Protein AF-A0A7Y3AUS0-F1 (afdb_monomer_lite)

pLDDT: mean 86.21, std 8.57, range [61.47, 97.0]

Secondary structure (DSSP, 8-state):
-HHHHHHHHHHHHHHHHTT-------PPPPPTT-EES--SSPEEEEETTEEEEEETTEEEEEETTEEEEEPPPTT---SSPPTT-----

Radius of gyration: 24.84 Å; chains: 1; bounding box: 80×29×31 Å

Sequence (89 aa):
MKSLKLLVITILLIGATSAVTAQRTVKVYPRHGTVVTKLYQPRLVVHKGVNFHFSNGVWYKTRGRKYVVCAAPLGIKVRKLPVGNKVVV

Foldseek 3Di:
DVVVVVVVVVVVVVVVVVVPDPDDDDDDDDDAFDKAQDADPWDWDADPNFTWTDEPNWIWGDDPNITGTHDDDPPGDDPDDHPPDDDDD

Structure (mmCIF, N/CA/C/O backbone):
data_AF-A0A7Y3AUS0-F1
#
_entry.id   AF-A0A7Y3AUS0-F1
#
loop_
_atom_site.group_PDB
_atom_site.id
_atom_site.type_symbol
_atom_site.label_atom_id
_atom_site.label_alt_id
_atom_site.label_comp_id
_atom_site.label_asym_id
_atom_site.label_entity_id
_atom_site.label_seq_id
_atom_site.pdbx_PDB_ins_code
_atom_site.Cartn_x
_atom_site.Cartn_y
_atom_site.Cartn_z
_atom_site.occupancy
_atom_site.B_iso_or_equiv
_atom_site.auth_seq_id
_atom_site.auth_comp_id
_atom_site.auth_asym_id
_atom_site.auth_atom_id
_atom_site.pdbx_PDB_model_num
ATOM 1 N N . MET A 1 1 ? 62.868 14.614 -7.139 1.00 61.47 1 MET A N 1
ATOM 2 C CA . MET A 1 1 ? 61.740 14.215 -8.025 1.00 61.47 1 MET A CA 1
ATOM 3 C C . MET A 1 1 ? 60.951 12.998 -7.535 1.00 61.47 1 MET A C 1
ATOM 5 O O . MET A 1 1 ? 59.749 12.968 -7.755 1.00 61.47 1 MET A O 1
ATOM 9 N N . LYS A 1 2 ? 61.578 11.992 -6.901 1.00 71.56 2 LYS A N 1
ATOM 10 C CA . LYS A 1 2 ? 60.883 10.772 -6.436 1.00 71.56 2 LYS A CA 1
ATOM 11 C C . LYS A 1 2 ? 59.849 11.055 -5.331 1.00 71.56 2 LYS A C 1
ATOM 13 O O . LYS A 1 2 ? 58.724 10.587 -5.424 1.00 71.56 2 LYS A O 1
ATOM 18 N N . SER A 1 3 ? 60.203 11.899 -4.360 1.00 74.75 3 SER A N 1
ATOM 19 C CA . SER A 1 3 ? 59.323 12.333 -3.264 1.00 74.75 3 SER A CA 1
ATOM 20 C C . SER A 1 3 ? 58.118 13.155 -3.736 1.00 74.75 3 SER A C 1
ATOM 22 O O . SER A 1 3 ? 57.016 12.944 -3.252 1.00 74.75 3 SER A O 1
ATOM 24 N N . LEU A 1 4 ? 58.295 14.033 -4.731 1.00 81.88 4 LEU A N 1
ATOM 25 C CA . LEU A 1 4 ? 57.200 14.834 -5.296 1.00 81.88 4 LEU A CA 1
ATOM 26 C C . LEU A 1 4 ? 56.182 13.968 -6.053 1.00 81.88 4 LEU A C 1
ATOM 28 O O . LEU A 1 4 ? 54.982 14.133 -5.875 1.00 81.88 4 LEU A O 1
ATOM 32 N N . LYS A 1 5 ? 56.658 13.001 -6.852 1.00 81.19 5 LYS A N 1
ATOM 33 C CA . LYS A 1 5 ? 55.781 12.030 -7.527 1.00 81.19 5 LYS A CA 1
ATOM 34 C C . LYS A 1 5 ? 54.998 11.190 -6.515 1.00 81.19 5 LYS A C 1
ATOM 36 O O . LYS A 1 5 ? 53.809 10.974 -6.712 1.00 81.19 5 LYS A O 1
ATOM 41 N N . LEU A 1 6 ? 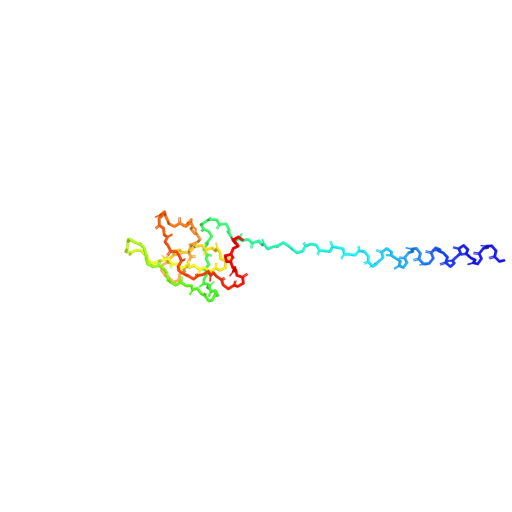55.647 10.774 -5.424 1.00 84.19 6 LEU A N 1
ATOM 42 C CA . LEU A 1 6 ? 55.001 10.027 -4.343 1.00 84.19 6 LEU A CA 1
ATOM 43 C C . LEU A 1 6 ? 53.863 10.838 -3.702 1.00 84.19 6 LEU A C 1
ATOM 45 O O . LEU A 1 6 ? 52.780 10.307 -3.491 1.00 84.19 6 LEU A O 1
ATOM 49 N N . LEU A 1 7 ? 54.094 12.130 -3.459 1.00 88.31 7 LEU A N 1
ATOM 50 C CA . LEU A 1 7 ? 53.130 13.036 -2.829 1.00 88.31 7 LEU A CA 1
ATOM 51 C C . LEU A 1 7 ? 51.917 13.315 -3.737 1.00 88.31 7 LEU A C 1
ATOM 53 O O . LEU A 1 7 ? 50.779 13.343 -3.279 1.00 88.31 7 LEU A O 1
ATOM 57 N N . VAL A 1 8 ? 52.134 13.446 -5.048 1.00 90.38 8 VAL A N 1
ATOM 58 C CA . VAL A 1 8 ? 51.036 13.597 -6.018 1.00 90.38 8 VAL A CA 1
ATOM 59 C C . VAL A 1 8 ? 50.190 12.322 -6.100 1.00 90.38 8 VAL A C 1
ATOM 61 O O . VAL A 1 8 ? 48.965 12.408 -6.142 1.00 90.38 8 VAL A O 1
ATOM 64 N N . ILE A 1 9 ? 50.817 11.141 -6.071 1.00 90.06 9 ILE A N 1
ATOM 65 C CA . ILE A 1 9 ? 50.106 9.854 -6.113 1.00 90.06 9 ILE A CA 1
ATOM 66 C C . ILE A 1 9 ? 49.247 9.656 -4.860 1.00 90.06 9 ILE A C 1
ATOM 68 O O . ILE A 1 9 ? 48.114 9.195 -4.977 1.00 90.06 9 ILE A O 1
ATOM 72 N N . THR A 1 10 ? 49.735 10.021 -3.673 1.00 87.69 10 THR A N 1
ATOM 73 C CA . THR A 1 10 ? 48.954 9.867 -2.435 1.00 87.69 10 THR A CA 1
ATOM 74 C C . THR A 1 10 ? 47.757 10.810 -2.388 1.00 87.69 10 THR A C 1
ATOM 76 O O . THR A 1 10 ? 46.667 10.378 -2.016 1.00 87.69 10 THR A O 1
ATOM 79 N N . ILE A 1 11 ? 47.914 12.061 -2.831 1.00 87.94 11 ILE A N 1
ATOM 80 C CA . ILE A 1 11 ? 46.792 13.005 -2.951 1.00 87.94 11 ILE A CA 1
ATOM 81 C C . ILE A 1 11 ? 45.761 12.491 -3.963 1.00 87.94 11 ILE A C 1
ATOM 83 O O . ILE A 1 11 ? 44.563 12.523 -3.687 1.00 87.94 11 ILE A O 1
ATOM 87 N N . LEU A 1 12 ? 46.216 11.962 -5.103 1.00 85.56 12 LEU A N 1
ATOM 88 C CA . LEU A 1 12 ? 45.337 11.383 -6.119 1.00 85.56 12 LEU A CA 1
ATOM 89 C C . LEU A 1 12 ? 44.562 10.170 -5.576 1.00 85.56 12 LEU A C 1
ATOM 91 O O . LEU A 1 12 ? 43.370 10.030 -5.840 1.00 85.56 12 LEU A O 1
ATOM 95 N N . LEU A 1 13 ? 45.218 9.319 -4.781 1.00 82.56 13 LEU A N 1
ATOM 96 C CA . LEU A 1 13 ? 44.605 8.126 -4.195 1.00 82.56 13 LEU A CA 1
ATOM 97 C C . LEU A 1 13 ? 43.544 8.485 -3.144 1.00 82.56 13 LEU A C 1
ATOM 99 O O . LEU A 1 13 ? 42.476 7.879 -3.121 1.00 82.56 13 LEU A O 1
ATOM 103 N N . ILE A 1 14 ? 43.806 9.497 -2.311 1.00 81.38 14 ILE A N 1
ATOM 104 C CA . ILE A 1 14 ? 42.849 9.994 -1.308 1.00 81.38 14 ILE A CA 1
ATOM 105 C C . ILE A 1 14 ? 41.674 10.718 -1.985 1.00 81.38 14 ILE A C 1
ATOM 107 O O . ILE A 1 14 ? 40.531 10.559 -1.569 1.00 81.38 14 ILE A O 1
ATOM 111 N N . GLY A 1 15 ? 41.927 11.473 -3.057 1.00 76.94 15 GLY A N 1
ATOM 112 C CA . GLY A 1 15 ? 40.867 12.106 -3.849 1.00 76.94 15 GLY A CA 1
ATOM 113 C C . GLY A 1 15 ? 39.973 11.106 -4.591 1.00 76.94 15 GLY A C 1
ATOM 114 O O . GLY A 1 15 ? 38.810 11.399 -4.852 1.00 76.94 15 GLY A O 1
ATOM 115 N N . ALA A 1 16 ? 40.484 9.915 -4.911 1.00 74.50 16 ALA A N 1
ATOM 116 C CA . ALA A 1 16 ? 39.709 8.871 -5.578 1.00 74.50 16 ALA A CA 1
ATOM 117 C C . ALA A 1 16 ? 38.751 8.127 -4.628 1.00 74.50 16 ALA A C 1
ATOM 119 O O . ALA A 1 16 ? 37.686 7.686 -5.062 1.00 74.50 16 ALA A O 1
ATOM 120 N N . THR A 1 17 ? 39.075 7.995 -3.335 1.00 69.88 17 THR A N 1
ATOM 121 C CA . THR A 1 17 ? 38.219 7.261 -2.381 1.00 69.88 17 THR A CA 1
ATOM 122 C C . THR A 1 17 ? 36.945 8.023 -2.012 1.00 69.88 17 THR A C 1
ATOM 124 O O . THR A 1 17 ? 35.921 7.395 -1.744 1.00 69.88 17 THR A O 1
ATOM 127 N N . SER A 1 18 ? 36.949 9.356 -2.076 1.00 64.00 18 SER A N 1
ATOM 128 C CA . SER A 1 18 ? 35.762 10.194 -1.845 1.00 64.00 18 SER A CA 1
ATOM 129 C C . SER A 1 18 ? 34.742 10.160 -2.994 1.00 64.00 18 SER A C 1
ATOM 131 O O . SER A 1 18 ? 33.587 10.532 -2.788 1.00 64.00 18 SER A O 1
ATOM 133 N N . ALA A 1 19 ? 35.114 9.648 -4.174 1.00 64.12 19 ALA A N 1
ATOM 134 C CA . ALA A 1 19 ? 34.204 9.458 -5.308 1.00 64.12 19 ALA A CA 1
ATOM 135 C C . ALA A 1 19 ? 33.419 8.129 -5.259 1.00 64.12 19 ALA A C 1
ATOM 137 O O . ALA A 1 19 ? 32.475 7.937 -6.028 1.00 64.12 19 ALA A O 1
ATOM 138 N N . VAL A 1 20 ? 33.761 7.206 -4.351 1.00 66.25 20 VAL A N 1
ATOM 139 C CA . VAL A 1 20 ? 33.126 5.881 -4.259 1.00 66.25 20 VAL A CA 1
ATOM 140 C C . VAL A 1 20 ? 32.029 5.895 -3.196 1.00 66.25 20 VAL A C 1
ATOM 142 O O . VAL A 1 20 ? 32.153 5.299 -2.130 1.00 66.25 20 VAL A O 1
ATOM 145 N N . THR A 1 21 ? 30.911 6.564 -3.476 1.00 68.12 21 THR A N 1
ATOM 146 C CA . THR A 1 21 ? 29.675 6.348 -2.706 1.00 68.12 21 THR A CA 1
ATOM 147 C C . THR A 1 21 ? 28.632 5.660 -3.582 1.00 68.12 21 THR A C 1
ATOM 149 O O . THR A 1 21 ? 27.770 6.278 -4.196 1.00 68.12 21 THR A O 1
ATOM 152 N N . ALA A 1 22 ? 28.689 4.328 -3.636 1.00 68.31 22 ALA A N 1
ATOM 153 C CA . ALA A 1 22 ? 27.614 3.516 -4.200 1.00 68.31 22 ALA A CA 1
ATOM 154 C C . ALA A 1 22 ? 26.464 3.409 -3.181 1.00 68.31 22 ALA A C 1
ATOM 156 O O . ALA A 1 22 ? 26.281 2.381 -2.528 1.00 68.31 22 ALA A O 1
ATOM 157 N N . GLN A 1 23 ? 25.698 4.484 -2.987 1.00 74.56 23 GLN A N 1
ATOM 158 C CA . GLN A 1 23 ? 24.502 4.416 -2.147 1.00 74.56 23 GLN A CA 1
ATOM 159 C C . GLN A 1 23 ? 23.393 3.657 -2.888 1.00 74.56 23 GLN A C 1
ATOM 161 O O . GLN A 1 23 ? 22.834 4.133 -3.875 1.00 74.56 23 GLN A O 1
ATOM 166 N N . ARG A 1 24 ? 23.052 2.456 -2.407 1.00 71.00 24 ARG A N 1
ATOM 167 C CA . ARG A 1 24 ? 21.919 1.676 -2.922 1.00 71.00 24 ARG A CA 1
ATOM 168 C C . ARG A 1 24 ? 20.629 2.121 -2.234 1.00 71.00 24 ARG A C 1
ATOM 170 O O . ARG A 1 24 ? 20.374 1.751 -1.092 1.00 71.00 24 ARG A O 1
ATOM 177 N N . THR A 1 25 ? 19.780 2.870 -2.931 1.00 80.12 25 THR A N 1
ATOM 178 C CA . THR A 1 25 ? 18.423 3.168 -2.448 1.00 80.12 25 THR A CA 1
ATOM 179 C C . THR A 1 25 ? 17.540 1.925 -2.565 1.00 80.12 25 THR A C 1
ATOM 181 O O . THR A 1 25 ? 17.387 1.360 -3.648 1.00 80.12 25 THR A O 1
ATOM 184 N N . VAL A 1 26 ? 16.931 1.497 -1.456 1.00 81.00 26 VAL A N 1
ATOM 185 C CA . VAL A 1 26 ? 15.959 0.393 -1.437 1.00 81.00 26 VAL A CA 1
ATOM 186 C C . VAL A 1 26 ? 14.568 0.947 -1.162 1.00 81.00 26 VAL A C 1
ATOM 188 O O . VAL A 1 26 ? 14.355 1.704 -0.217 1.00 81.00 26 VAL A O 1
ATOM 191 N N . LYS A 1 27 ? 13.597 0.546 -1.983 1.00 81.94 27 LYS A N 1
ATOM 192 C CA . LYS A 1 27 ? 12.188 0.874 -1.769 1.00 81.94 27 LYS A CA 1
ATOM 193 C C . LYS A 1 27 ? 11.607 -0.051 -0.697 1.00 81.94 27 LYS A C 1
ATOM 195 O O . LYS A 1 27 ? 11.559 -1.262 -0.895 1.00 81.94 27 LYS A O 1
ATOM 200 N N . VAL A 1 28 ? 11.143 0.520 0.414 1.00 85.38 28 VAL A N 1
ATOM 201 C CA . VAL A 1 28 ? 10.509 -0.224 1.513 1.00 85.38 28 VAL A CA 1
ATOM 202 C C . VAL A 1 28 ? 8.992 -0.083 1.422 1.00 85.38 28 VAL A C 1
ATOM 204 O O . VAL A 1 28 ? 8.467 1.026 1.326 1.00 85.38 28 VAL A O 1
ATOM 207 N N . TYR A 1 29 ? 8.285 -1.211 1.458 1.00 86.69 29 TYR A N 1
ATOM 208 C CA . TYR A 1 29 ? 6.825 -1.240 1.505 1.00 86.69 29 TYR A CA 1
ATOM 209 C C . TYR A 1 29 ? 6.323 -1.350 2.952 1.00 86.69 29 TYR A C 1
ATOM 211 O O . TYR A 1 29 ? 7.011 -1.935 3.793 1.00 86.69 29 TYR A O 1
ATOM 219 N N . PRO A 1 30 ? 5.132 -0.809 3.271 1.00 92.25 30 PRO A N 1
ATOM 220 C CA . PRO A 1 30 ? 4.584 -0.919 4.615 1.00 92.25 30 PRO A CA 1
ATOM 221 C C . PRO A 1 30 ? 4.241 -2.376 4.952 1.00 92.25 30 PRO A C 1
ATOM 223 O O . PRO A 1 30 ? 3.890 -3.167 4.073 1.00 92.25 30 PRO A O 1
ATOM 226 N N . ARG A 1 31 ? 4.315 -2.728 6.238 1.00 92.94 31 ARG A N 1
ATOM 227 C CA . ARG A 1 31 ? 3.998 -4.082 6.709 1.00 92.94 31 ARG A CA 1
ATOM 228 C C . ARG A 1 31 ? 2.497 -4.368 6.597 1.00 92.94 31 ARG A C 1
ATOM 230 O O . ARG A 1 31 ? 1.660 -3.465 6.610 1.00 92.94 31 ARG A O 1
ATOM 237 N N . HIS A 1 32 ? 2.146 -5.650 6.518 1.00 93.69 32 HIS A N 1
ATOM 238 C CA . HIS A 1 32 ? 0.751 -6.080 6.565 1.00 93.69 32 HIS A CA 1
ATOM 239 C C . HIS A 1 32 ? 0.080 -5.599 7.862 1.00 93.69 32 HIS A C 1
ATOM 241 O O . HIS A 1 32 ? 0.682 -5.654 8.933 1.00 93.69 32 HIS A O 1
ATOM 247 N N . GLY A 1 33 ? -1.153 -5.100 7.773 1.00 94.38 33 GLY A N 1
ATOM 248 C CA . GLY A 1 33 ? -1.881 -4.526 8.907 1.00 94.38 33 GLY A CA 1
ATOM 249 C C . GLY A 1 33 ? -1.519 -3.076 9.253 1.00 94.38 33 GLY A C 1
ATOM 250 O O . GLY A 1 33 ? -2.224 -2.465 10.057 1.00 94.38 33 GLY A O 1
ATOM 251 N N . THR A 1 34 ? -0.483 -2.482 8.641 1.00 95.88 34 THR A N 1
ATOM 252 C CA . THR A 1 34 ? -0.175 -1.057 8.838 1.00 95.88 34 THR A CA 1
ATOM 253 C C . THR A 1 34 ? -1.364 -0.194 8.415 1.00 95.88 34 THR A C 1
ATOM 255 O O . THR A 1 34 ? -1.936 -0.381 7.339 1.00 95.88 34 THR A O 1
ATOM 258 N N . VAL A 1 35 ? -1.733 0.767 9.264 1.00 95.94 35 VAL A N 1
ATOM 259 C CA . VAL A 1 35 ? -2.816 1.713 8.990 1.00 95.94 35 VAL A CA 1
ATOM 260 C C . VAL A 1 35 ? -2.230 2.993 8.407 1.00 95.94 35 VAL A C 1
ATOM 262 O O . VAL A 1 35 ? -1.395 3.635 9.036 1.00 95.94 35 VAL A O 1
ATOM 265 N N . VAL A 1 36 ? -2.694 3.386 7.226 1.00 95.00 36 VAL A N 1
ATOM 266 C CA . VAL A 1 36 ? -2.301 4.621 6.543 1.00 95.00 36 VAL A CA 1
ATOM 267 C C . VAL A 1 36 ? -3.509 5.534 6.362 1.00 95.00 36 VAL A C 1
ATOM 269 O O . VAL A 1 36 ? -4.645 5.087 6.207 1.00 95.00 36 VAL A O 1
ATOM 272 N N . THR A 1 37 ? -3.277 6.840 6.409 1.00 94.81 37 THR A N 1
ATOM 273 C CA . THR A 1 37 ? -4.336 7.856 6.311 1.00 94.81 37 THR A CA 1
ATOM 274 C C . THR A 1 37 ? -4.546 8.346 4.884 1.00 94.81 37 THR A C 1
ATOM 276 O O . THR A 1 37 ? -5.661 8.708 4.521 1.00 94.81 37 THR A O 1
ATOM 279 N N . LYS A 1 38 ? -3.496 8.327 4.057 1.00 93.00 38 LYS A N 1
ATOM 280 C CA . LYS A 1 38 ? -3.516 8.833 2.684 1.00 93.00 38 LYS A CA 1
ATOM 281 C C . LYS A 1 38 ? -2.896 7.820 1.733 1.00 93.00 38 LYS A C 1
ATOM 283 O O . LYS A 1 38 ? -1.856 7.239 2.028 1.00 93.00 38 LYS A O 1
ATOM 288 N N . LEU A 1 39 ? -3.529 7.653 0.577 1.00 91.81 39 LEU A N 1
ATOM 289 C CA . LEU A 1 39 ? -3.005 6.876 -0.539 1.00 91.81 39 LEU A CA 1
ATOM 290 C C . LEU A 1 39 ? -2.714 7.816 -1.708 1.00 91.81 39 LEU A C 1
ATOM 292 O O . LEU A 1 39 ? -3.485 8.738 -1.974 1.00 91.81 39 LEU A O 1
ATOM 296 N N . TYR A 1 40 ? -1.610 7.577 -2.411 1.00 89.56 40 TYR A N 1
ATOM 297 C CA . TYR A 1 40 ? -1.271 8.315 -3.623 1.00 89.56 40 TYR A CA 1
ATOM 298 C C . TYR A 1 40 ? -1.808 7.566 -4.843 1.00 89.56 40 TYR A C 1
ATOM 300 O O . TYR A 1 40 ? -1.502 6.386 -5.023 1.00 89.56 40 TYR A O 1
ATOM 308 N N . GLN A 1 41 ? -2.638 8.245 -5.641 1.00 89.62 41 GLN A N 1
ATOM 309 C CA . GLN A 1 41 ? -3.261 7.713 -6.862 1.00 89.62 41 GLN A CA 1
ATOM 310 C C . GLN A 1 41 ? -3.808 6.271 -6.709 1.00 89.62 41 GLN A C 1
ATOM 312 O O . GLN A 1 41 ? -3.458 5.391 -7.502 1.00 89.62 41 GLN A O 1
ATOM 317 N N . PRO A 1 42 ? -4.621 5.976 -5.672 1.00 90.94 42 PRO A N 1
ATOM 318 C CA . PRO A 1 42 ? -5.128 4.628 -5.472 1.00 90.94 42 PRO A CA 1
ATOM 319 C C . PRO A 1 42 ? -6.110 4.251 -6.576 1.00 90.94 42 PRO A C 1
ATOM 321 O O . PRO A 1 42 ? -6.939 5.059 -6.998 1.00 90.94 42 PRO A O 1
ATOM 324 N N . ARG A 1 43 ? -6.078 2.986 -6.988 1.00 90.81 43 ARG A N 1
ATOM 325 C CA . ARG A 1 43 ? -7.109 2.418 -7.851 1.00 90.81 43 ARG A CA 1
ATOM 326 C C . ARG A 1 43 ? -8.102 1.620 -7.025 1.00 90.81 43 ARG A C 1
ATOM 328 O O . ARG A 1 43 ? -7.704 0.688 -6.330 1.00 90.81 43 ARG A O 1
ATOM 335 N N . LEU A 1 44 ? -9.381 1.962 -7.136 1.00 91.69 44 LEU A N 1
ATOM 336 C CA . LEU A 1 44 ? -10.455 1.171 -6.553 1.00 91.69 44 LEU A CA 1
ATOM 337 C C . LEU A 1 44 ? -10.632 -0.123 -7.355 1.00 91.69 44 LEU A C 1
ATOM 339 O O . LEU A 1 44 ? -10.782 -0.095 -8.578 1.00 91.69 44 LEU A O 1
ATOM 343 N N . VAL A 1 45 ? -10.617 -1.253 -6.657 1.00 91.69 45 VAL A N 1
ATOM 344 C CA . VAL A 1 45 ? -10.913 -2.572 -7.205 1.00 91.69 45 VAL A CA 1
ATOM 345 C C . VAL A 1 45 ? -11.941 -3.236 -6.302 1.00 91.69 45 VAL A C 1
ATOM 347 O O . VAL A 1 45 ? -11.673 -3.533 -5.139 1.00 91.69 45 VAL A O 1
ATOM 350 N N . VAL A 1 46 ? -13.134 -3.450 -6.843 1.00 91.12 46 VAL A N 1
ATOM 351 C CA . VAL A 1 46 ? -14.228 -4.103 -6.125 1.00 91.12 46 VAL A CA 1
ATOM 352 C C . VAL A 1 46 ? -14.150 -5.601 -6.383 1.00 91.12 46 VAL A C 1
ATOM 354 O O . VAL A 1 46 ? -14.115 -6.036 -7.536 1.00 91.12 46 VAL A O 1
ATOM 357 N N . HIS A 1 47 ? -14.105 -6.398 -5.318 1.00 91.50 47 HIS A N 1
ATOM 358 C CA . HIS A 1 47 ? -14.067 -7.855 -5.416 1.00 91.50 47 HIS A CA 1
ATOM 359 C C . HIS A 1 47 ? -14.918 -8.483 -4.315 1.00 91.50 47 HIS A C 1
ATOM 361 O O . HIS A 1 47 ? -14.731 -8.177 -3.140 1.00 91.50 47 HIS A O 1
ATOM 367 N N . LYS A 1 48 ? -15.860 -9.355 -4.701 1.00 91.50 48 LYS A N 1
ATOM 368 C CA . LYS A 1 48 ? -16.813 -10.014 -3.785 1.00 91.50 48 LYS A CA 1
ATOM 369 C C . LYS A 1 48 ? -17.526 -9.024 -2.84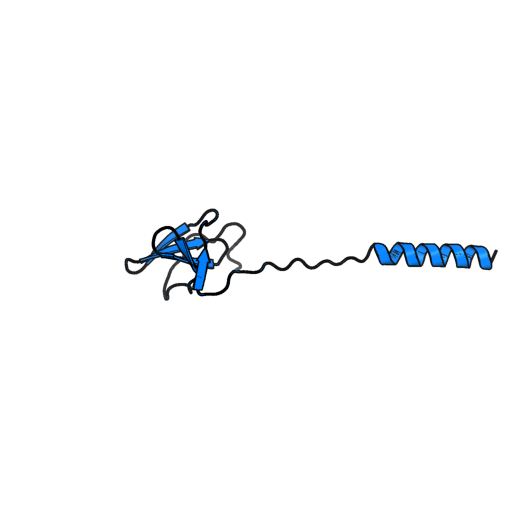4 1.00 91.50 48 LYS A C 1
ATOM 371 O O . LYS A 1 48 ? -17.640 -9.267 -1.650 1.00 91.50 48 LYS A O 1
ATOM 376 N N . GLY A 1 49 ? -17.943 -7.872 -3.377 1.00 89.81 49 GLY A N 1
ATOM 377 C CA . GLY A 1 49 ? -18.632 -6.822 -2.612 1.00 89.81 49 GLY A CA 1
ATOM 378 C C . GLY A 1 49 ? -17.739 -5.998 -1.674 1.00 89.81 49 GLY A C 1
ATOM 379 O O . GLY A 1 49 ? -18.241 -5.120 -0.979 1.00 89.81 49 GLY A O 1
ATOM 380 N N . VAL A 1 50 ? -16.423 -6.238 -1.654 1.00 90.75 50 VAL A N 1
ATOM 381 C CA . VAL A 1 50 ? -15.470 -5.481 -0.834 1.00 90.75 50 VAL A CA 1
ATOM 382 C C . VAL A 1 50 ? -14.666 -4.518 -1.704 1.00 90.75 50 VAL A C 1
ATOM 384 O O . VAL A 1 50 ? -14.132 -4.890 -2.752 1.00 90.75 50 VAL A O 1
ATOM 387 N N . ASN A 1 51 ? -14.551 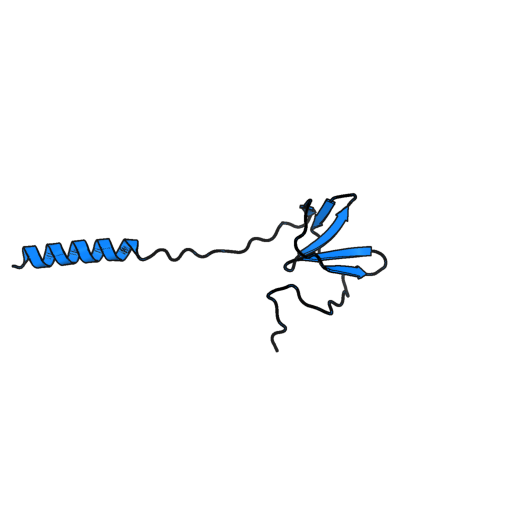-3.277 -1.232 1.00 92.06 51 ASN A N 1
ATOM 388 C CA . ASN A 1 51 ? -13.766 -2.224 -1.865 1.00 92.06 51 ASN A CA 1
ATOM 389 C C . ASN A 1 51 ? -12.299 -2.315 -1.433 1.00 92.06 51 ASN A C 1
ATOM 391 O O . ASN A 1 51 ? -11.954 -2.009 -0.287 1.00 92.06 51 ASN A O 1
ATOM 395 N N . PHE A 1 52 ? -11.428 -2.691 -2.366 1.00 93.88 52 PHE A N 1
ATOM 396 C CA . PHE A 1 52 ? -9.982 -2.662 -2.178 1.00 93.88 52 PHE A CA 1
ATOM 397 C C . PHE A 1 52 ? -9.369 -1.479 -2.917 1.00 93.88 52 PHE A C 1
ATOM 399 O O . PHE A 1 52 ? -9.807 -1.107 -4.001 1.00 93.88 52 PHE A O 1
ATOM 406 N N . HIS A 1 53 ? -8.324 -0.901 -2.344 1.00 93.88 53 HIS A N 1
ATOM 407 C CA . HIS A 1 53 ? -7.530 0.137 -2.981 1.00 93.88 53 HIS A CA 1
ATOM 408 C C . HIS A 1 53 ? -6.157 -0.439 -3.286 1.00 93.88 53 HIS A C 1
ATOM 410 O O . HIS A 1 53 ? -5.514 -1.012 -2.410 1.00 93.88 53 HIS A O 1
ATOM 416 N N . PHE A 1 54 ? -5.710 -0.298 -4.525 1.00 92.12 54 PHE A N 1
ATOM 417 C CA . PHE A 1 54 ? -4.408 -0.773 -4.966 1.00 92.12 54 PHE A CA 1
ATOM 418 C C . PHE A 1 54 ? -3.533 0.424 -5.330 1.00 92.12 54 PHE A C 1
ATOM 420 O O . PHE A 1 54 ? -3.927 1.252 -6.155 1.00 92.12 54 PHE A O 1
ATOM 427 N N . SER A 1 55 ? -2.370 0.5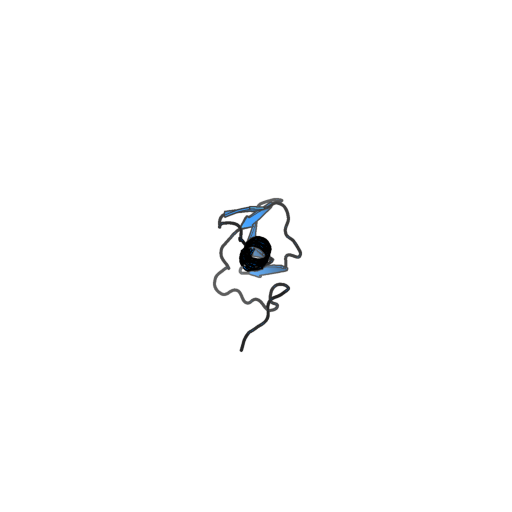50 -4.693 1.00 91.62 55 SER A N 1
ATOM 428 C CA . SER A 1 55 ? -1.437 1.660 -4.922 1.00 91.62 55 SER A CA 1
ATOM 429 C C . SER A 1 55 ? 0.002 1.181 -4.779 1.00 91.62 55 SER A C 1
ATOM 431 O O . SER A 1 55 ? 0.336 0.485 -3.824 1.00 91.62 55 SER A O 1
ATOM 433 N N . ASN A 1 56 ? 0.859 1.539 -5.742 1.00 86.94 56 ASN A N 1
ATOM 434 C CA . ASN A 1 56 ? 2.291 1.219 -5.742 1.00 86.94 56 ASN A CA 1
ATOM 435 C C . ASN A 1 56 ? 2.638 -0.268 -5.506 1.00 86.94 56 ASN A C 1
ATOM 437 O O . ASN A 1 56 ? 3.712 -0.559 -4.993 1.00 86.94 56 ASN A O 1
ATOM 441 N N . GLY A 1 57 ? 1.757 -1.203 -5.882 1.00 87.94 57 GLY A N 1
ATOM 442 C CA . GLY A 1 57 ? 1.961 -2.644 -5.669 1.00 87.94 57 GLY A CA 1
ATOM 443 C C . GLY A 1 57 ? 1.444 -3.176 -4.326 1.00 87.94 57 GLY A C 1
ATOM 444 O O . GLY A 1 57 ? 1.539 -4.372 -4.074 1.00 87.94 57 GLY A O 1
ATOM 445 N N . VAL A 1 58 ? 0.855 -2.321 -3.486 1.00 92.69 58 VAL A N 1
ATOM 446 C CA . VAL A 1 58 ? 0.314 -2.678 -2.168 1.00 92.69 58 VAL A CA 1
ATOM 447 C C . VAL A 1 58 ? -1.212 -2.608 -2.182 1.00 92.69 58 VAL A C 1
ATOM 449 O O . VAL A 1 58 ? -1.807 -1.716 -2.797 1.00 92.69 58 VAL A O 1
ATOM 452 N N . TRP A 1 59 ? -1.843 -3.560 -1.496 1.00 94.56 59 TRP A N 1
ATOM 453 C CA . TRP A 1 59 ? -3.292 -3.660 -1.358 1.00 94.56 59 TRP A CA 1
ATOM 454 C C . TRP A 1 59 ? -3.765 -3.089 -0.030 1.00 94.56 59 TRP A C 1
ATOM 456 O O . TRP A 1 59 ? -3.157 -3.309 1.018 1.00 94.56 59 TRP A O 1
ATOM 466 N N . TYR A 1 60 ? -4.894 -2.390 -0.071 1.00 96.06 60 TYR A N 1
ATOM 467 C CA . TYR A 1 60 ? -5.465 -1.716 1.081 1.00 96.06 60 TYR A CA 1
ATOM 468 C C . TYR A 1 60 ? -6.969 -1.961 1.193 1.00 96.06 60 TYR A C 1
ATOM 470 O O . TYR A 1 60 ? -7.705 -1.866 0.210 1.00 96.06 60 TYR A O 1
ATOM 478 N N . LYS A 1 61 ? -7.442 -2.189 2.417 1.00 95.06 61 LYS A N 1
ATOM 479 C CA . LYS A 1 61 ? -8.864 -2.201 2.780 1.00 95.06 61 LYS A CA 1
ATOM 480 C C . LYS A 1 61 ? -9.226 -0.894 3.480 1.00 95.06 61 LYS A C 1
ATOM 482 O O . LYS A 1 61 ? -8.471 -0.413 4.324 1.00 95.06 61 LYS A O 1
ATOM 487 N N . THR A 1 62 ? -10.397 -0.340 3.189 1.00 92.94 62 THR A N 1
ATOM 488 C CA . THR A 1 62 ? -10.947 0.794 3.944 1.00 92.94 62 THR A CA 1
ATOM 489 C C . THR A 1 62 ? -11.385 0.374 5.348 1.00 92.94 62 THR A C 1
ATOM 491 O O . THR A 1 62 ? -12.092 -0.619 5.530 1.00 92.94 62 THR A O 1
ATOM 494 N N . ARG A 1 63 ? -10.982 1.155 6.355 1.00 91.06 63 ARG A N 1
ATOM 495 C CA . ARG A 1 63 ? -11.413 1.032 7.755 1.00 91.06 63 ARG A CA 1
ATOM 496 C C . ARG A 1 63 ? -11.784 2.423 8.272 1.00 91.06 63 ARG A C 1
ATOM 498 O O . ARG A 1 63 ? -10.926 3.180 8.727 1.00 91.06 63 ARG A O 1
ATOM 505 N N . GLY A 1 64 ? -13.065 2.773 8.161 1.00 90.12 64 GLY A N 1
ATOM 506 C CA . GLY A 1 64 ? -13.547 4.130 8.430 1.00 90.12 64 GLY A CA 1
ATOM 507 C C . GLY A 1 64 ? -12.917 5.136 7.463 1.00 90.12 64 GLY A C 1
ATOM 508 O O . GLY A 1 64 ? -12.968 4.942 6.253 1.00 90.12 64 GLY A O 1
ATOM 509 N N . ARG A 1 65 ? -12.273 6.181 7.999 1.00 91.62 65 ARG A N 1
ATOM 510 C CA . ARG A 1 65 ? -11.553 7.213 7.222 1.00 91.62 65 ARG A CA 1
ATOM 511 C C . ARG A 1 65 ? -10.082 6.867 6.925 1.00 91.62 65 ARG A C 1
ATOM 513 O O . ARG A 1 65 ? -9.333 7.729 6.479 1.00 91.62 65 ARG A O 1
ATOM 520 N N . LYS A 1 66 ? -9.638 5.643 7.235 1.00 95.31 66 LYS A N 1
ATOM 521 C CA . LYS A 1 66 ? -8.251 5.179 7.059 1.00 95.31 66 LYS A CA 1
ATOM 522 C C . LYS A 1 66 ? -8.198 3.938 6.167 1.00 95.31 66 LYS A C 1
ATOM 524 O O . LYS A 1 66 ? -9.222 3.322 5.865 1.00 95.31 66 LYS A O 1
ATOM 529 N N . TYR A 1 67 ? -6.987 3.541 5.802 1.00 95.88 67 TYR A N 1
ATOM 530 C CA . TYR A 1 67 ? -6.701 2.373 4.980 1.00 95.88 67 TYR A CA 1
ATOM 531 C C . TYR A 1 67 ? -5.777 1.419 5.728 1.00 95.88 67 TYR A C 1
ATOM 533 O O . TYR A 1 67 ? -4.853 1.858 6.404 1.00 95.88 67 TYR A O 1
ATOM 541 N N . VAL A 1 68 ? -6.008 0.118 5.610 1.00 96.50 68 VAL A N 1
ATOM 542 C CA . VAL A 1 68 ? -5.196 -0.921 6.254 1.00 96.50 68 VAL A CA 1
ATOM 543 C C . VAL A 1 68 ? -4.549 -1.771 5.179 1.00 96.50 68 VAL A C 1
ATOM 545 O O . VAL A 1 68 ? -5.249 -2.252 4.288 1.00 96.50 68 VAL A O 1
ATOM 548 N N . VAL A 1 69 ? -3.234 -1.960 5.265 1.00 97.00 69 VAL A N 1
ATOM 549 C CA . VAL A 1 69 ? -2.491 -2.836 4.353 1.00 97.00 69 VAL A CA 1
ATOM 550 C C . VAL A 1 69 ? -2.982 -4.269 4.511 1.00 97.00 69 VAL A C 1
ATOM 552 O O . VAL A 1 69 ? -3.053 -4.788 5.626 1.00 97.00 69 VAL A O 1
ATOM 555 N N . CYS A 1 70 ? -3.298 -4.908 3.392 1.00 95.06 70 CYS A N 1
ATOM 556 C CA . CYS A 1 70 ? -3.796 -6.275 3.339 1.00 95.06 70 CYS A CA 1
ATOM 557 C C . CYS A 1 70 ? -3.120 -7.063 2.211 1.00 95.06 70 CYS A C 1
ATOM 559 O O . CYS A 1 70 ? -2.454 -6.488 1.349 1.00 95.06 70 CYS A O 1
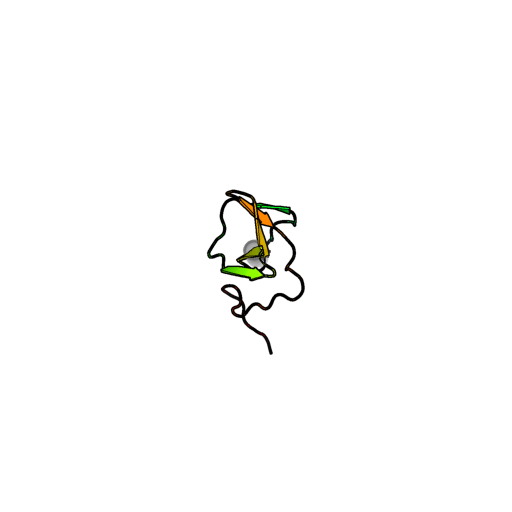ATOM 561 N N . ALA A 1 71 ? -3.278 -8.383 2.223 1.00 93.75 71 ALA A N 1
ATOM 562 C CA . ALA A 1 71 ? -2.906 -9.224 1.094 1.00 93.75 71 ALA A CA 1
ATOM 563 C C . ALA A 1 71 ? -3.810 -8.955 -0.122 1.00 93.75 71 ALA A C 1
ATOM 565 O O . ALA A 1 71 ? -4.953 -8.509 0.015 1.00 93.75 71 ALA A O 1
ATOM 566 N N . ALA A 1 72 ? -3.305 -9.270 -1.316 1.00 91.75 72 ALA A N 1
ATOM 567 C CA . ALA A 1 72 ? -4.130 -9.291 -2.516 1.00 91.75 72 ALA A CA 1
ATOM 568 C C . ALA A 1 72 ? -5.275 -10.304 -2.329 1.00 91.75 72 ALA A C 1
ATOM 570 O O . ALA A 1 72 ? -5.012 -11.446 -1.941 1.00 91.75 72 ALA A O 1
ATOM 571 N N . PRO A 1 73 ? -6.537 -9.931 -2.592 1.00 90.88 73 PRO A N 1
ATOM 572 C CA . PRO A 1 73 ? -7.638 -10.875 -2.474 1.00 90.88 73 PRO A CA 1
ATOM 573 C C . PRO A 1 73 ? -7.522 -11.972 -3.540 1.00 90.88 73 PRO A C 1
ATOM 575 O O . PRO A 1 73 ? -7.195 -11.721 -4.701 1.00 90.88 73 PRO A O 1
ATOM 578 N N . LEU A 1 74 ? -7.796 -13.209 -3.130 1.00 90.81 74 LEU A N 1
ATOM 579 C CA . LEU A 1 74 ? -7.650 -14.388 -3.981 1.00 90.81 74 LEU A CA 1
ATOM 580 C C . LEU A 1 74 ? -8.575 -14.314 -5.203 1.00 90.81 74 LEU A C 1
ATOM 582 O O . LEU A 1 74 ? -9.776 -14.084 -5.071 1.00 90.81 74 LEU A O 1
ATOM 586 N N . GLY A 1 75 ? -8.011 -14.550 -6.392 1.00 89.81 75 GLY A N 1
ATOM 587 C CA . GLY A 1 75 ? -8.753 -14.547 -7.658 1.00 89.81 75 GLY A CA 1
ATOM 588 C C . GLY A 1 75 ? -9.044 -13.156 -8.231 1.00 89.81 75 GLY A C 1
ATOM 589 O O . GLY A 1 75 ? -9.842 -13.032 -9.163 1.00 89.81 75 GLY A O 1
ATOM 590 N N . ILE A 1 76 ? -8.425 -12.096 -7.701 1.00 88.75 76 ILE A N 1
ATOM 591 C CA . ILE A 1 76 ? -8.593 -10.748 -8.245 1.00 88.75 76 ILE A CA 1
ATOM 592 C C . ILE A 1 76 ? -7.892 -10.588 -9.594 1.00 88.75 76 ILE A C 1
ATOM 594 O O . ILE A 1 76 ? -6.738 -10.972 -9.774 1.00 88.75 76 ILE A O 1
ATOM 598 N N . LYS A 1 77 ? -8.590 -9.972 -10.551 1.00 86.88 77 LYS A N 1
ATOM 599 C CA . LYS A 1 77 ? -8.031 -9.611 -11.856 1.00 86.88 77 LYS A CA 1
ATOM 600 C C . LYS A 1 77 ? -7.792 -8.110 -11.906 1.00 86.88 77 LYS A C 1
ATOM 602 O O . LYS A 1 77 ? -8.730 -7.318 -11.811 1.00 86.88 77 LYS A O 1
ATOM 607 N N . VAL A 1 78 ? -6.537 -7.714 -12.090 1.00 83.88 78 VAL A N 1
ATOM 608 C CA . VAL A 1 78 ? -6.147 -6.308 -12.231 1.00 83.88 78 VAL A CA 1
ATOM 609 C C . VAL A 1 78 ? -5.968 -5.990 -13.713 1.00 83.88 78 VAL A C 1
ATOM 611 O O . VAL A 1 78 ? -5.029 -6.455 -14.342 1.00 83.88 78 VAL A O 1
ATOM 614 N N . ARG A 1 79 ? -6.870 -5.178 -14.282 1.00 82.69 79 ARG A N 1
ATOM 615 C CA . ARG A 1 79 ? -6.826 -4.815 -15.716 1.00 82.69 79 ARG A CA 1
ATOM 616 C C . ARG A 1 79 ? -5.746 -3.788 -16.080 1.00 82.69 79 ARG A C 1
ATOM 618 O O . ARG A 1 79 ? -5.367 -3.693 -17.236 1.00 82.69 79 ARG A O 1
ATOM 625 N N . LYS A 1 80 ? -5.307 -2.966 -15.121 1.00 81.81 80 LYS A N 1
ATOM 626 C CA . LYS A 1 80 ? -4.294 -1.916 -15.326 1.00 81.81 80 LYS A CA 1
ATOM 627 C C . LYS A 1 80 ? -3.290 -1.983 -14.191 1.00 81.81 80 LYS A C 1
ATOM 629 O O . LYS A 1 80 ? -3.697 -1.909 -13.032 1.00 81.81 80 LYS A O 1
ATOM 634 N N . LEU A 1 81 ? -2.017 -2.117 -14.538 1.00 82.25 81 LEU A N 1
ATOM 635 C CA . LEU A 1 81 ? -0.925 -2.160 -13.574 1.00 82.25 81 LEU A CA 1
ATOM 636 C C . LEU A 1 81 ? -0.738 -0.799 -12.875 1.00 82.25 81 LEU A C 1
ATOM 638 O O . LEU A 1 81 ? -1.167 0.230 -13.411 1.00 82.25 81 LEU A O 1
ATOM 642 N N . PRO A 1 82 ? -0.114 -0.770 -11.681 1.00 75.81 82 PRO A N 1
ATOM 643 C CA . PRO A 1 82 ? 0.248 0.480 -11.026 1.00 75.81 82 PRO A CA 1
ATOM 644 C C . PRO A 1 82 ? 1.224 1.282 -11.883 1.00 75.81 82 PRO A C 1
ATOM 646 O O . PRO A 1 82 ? 2.004 0.718 -12.652 1.00 75.81 82 PRO A O 1
ATOM 649 N N . VAL A 1 83 ? 1.225 2.599 -11.689 1.00 76.81 83 VAL A N 1
ATOM 650 C CA . VAL A 1 83 ? 2.142 3.517 -12.375 1.00 76.81 83 VAL A CA 1
ATOM 651 C C . VAL A 1 83 ? 3.592 3.042 -12.211 1.00 76.81 83 VAL A C 1
ATOM 653 O O . VAL A 1 83 ? 3.996 2.617 -11.129 1.00 76.81 83 VAL A O 1
ATOM 656 N N . GLY A 1 84 ? 4.351 3.062 -13.309 1.00 80.50 84 GLY A N 1
ATOM 657 C CA . GLY A 1 84 ? 5.744 2.606 -13.351 1.00 80.50 84 GLY A CA 1
ATOM 658 C C . GLY A 1 84 ? 5.939 1.094 -13.515 1.00 80.50 84 GLY A C 1
ATOM 659 O O . GLY A 1 84 ? 7.076 0.638 -13.480 1.00 80.50 84 GLY A O 1
ATOM 660 N N . ASN A 1 85 ? 4.869 0.312 -13.705 1.00 81.88 85 ASN A N 1
ATOM 661 C CA . ASN A 1 85 ? 4.955 -1.137 -13.917 1.00 81.88 85 ASN A CA 1
ATOM 662 C C . ASN A 1 85 ? 4.466 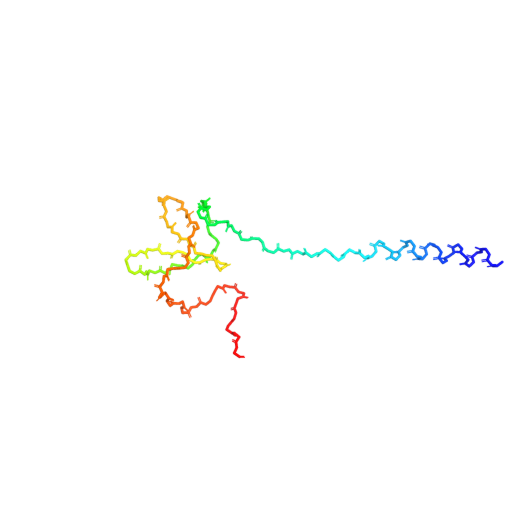-1.516 -15.319 1.00 81.88 85 ASN A C 1
ATOM 664 O O . ASN A 1 85 ? 3.529 -0.911 -15.844 1.00 81.88 85 ASN A O 1
ATOM 668 N N . LYS A 1 86 ? 5.076 -2.551 -15.902 1.00 84.69 86 LYS A N 1
ATOM 669 C CA . LYS A 1 86 ? 4.713 -3.119 -17.207 1.00 84.69 86 LYS A CA 1
ATOM 670 C C . LYS A 1 86 ? 4.610 -4.639 -17.119 1.00 84.69 86 LYS A C 1
ATOM 672 O O . LYS A 1 86 ? 5.223 -5.246 -16.245 1.00 84.69 86 LYS A O 1
ATOM 677 N N . VAL A 1 87 ? 3.841 -5.236 -18.026 1.00 84.31 87 VAL A N 1
ATOM 678 C CA . VAL A 1 87 ? 3.879 -6.687 -18.238 1.00 84.31 87 VAL A CA 1
ATOM 679 C C . VAL A 1 87 ? 5.215 -7.001 -18.911 1.00 84.31 87 VAL A C 1
ATOM 681 O O . VAL A 1 87 ? 5.568 -6.349 -19.893 1.00 84.31 87 VAL A O 1
ATOM 684 N N . VAL A 1 88 ? 5.973 -7.938 -18.347 1.00 84.94 88 VAL A N 1
ATOM 685 C CA . VAL A 1 88 ? 7.182 -8.486 -18.971 1.00 84.94 88 VAL A CA 1
ATOM 686 C C . VAL A 1 88 ? 6.772 -9.830 -19.564 1.00 84.94 88 VAL A C 1
ATOM 688 O O . VAL A 1 88 ? 6.244 -10.664 -18.829 1.00 84.94 88 VAL A O 1
ATOM 691 N N . VAL A 1 89 ? 6.922 -9.970 -20.882 1.00 78.19 89 VAL A N 1
ATOM 692 C CA . VAL A 1 89 ? 6.616 -11.175 -21.670 1.00 78.19 89 VAL A CA 1
ATOM 693 C C . VAL A 1 89 ? 7.926 -11.744 -22.180 1.00 78.19 89 VAL A C 1
ATOM 695 O O . VAL A 1 89 ? 8.782 -10.911 -22.558 1.00 78.19 89 VAL A O 1
#